Protein AF-A0A0A8E3I9-F1 (afdb_monomer)

Nearest PDB structures (foldseek):
  2rrn-assembly1_A  TM=3.412E-01  e=4.189E-01  Thermus thermophilus HB8
  6u9d-assembly2_T-2  TM=4.454E-01  e=1.281E+00  Saccharomyces cerevisiae
  6u9d-assembly1_C  TM=4.532E-01  e=1.643E+00  Saccharomyces cerevisiae
  6u9d-assembly1_P  TM=3.833E-01  e=1.979E+00  Saccharomyces cerevisiae

Radius of gyration: 26.11 Å; Cα contacts (8 Å, |Δi|>4): 162; chains: 1; bounding box: 49×70×71 Å

Secondary structure (DSSP, 8-state):
-------------------TTEEEEEEEE-TT--HHHHHHHHHS--TT-SEEEEEEEEEETTEEEEEEEE-TT------TT---HHHHHHHHHHHHHHHHHH-TTEEEEEETTPPPPP---SPPP-SGGG-TTTS--STTSS--HHHHHHHHTT----S------S--

pLDDT: mean 70.8, std 17.26, range [31.05, 93.06]

Organism: NCBI:txid594679

Foldseek 3Di:
DDDDDDDDPPPPPPPPPPDDFKFKKKWFFDPPAFLVNVVVLLVPDDPPDQWRKDFPADPDRGITIIITGGDPPDDPPPPPPDDDPVNVLVVNQVVQVSVCVSCVRIPGMHTPPDDDDDDDDDDDDDDPVVPQQPPPPDPDTHDNNVVVVVVCPPDDPPPDDDDDDDPD

Sequence (168 aa):
MKKVIFLTLSLIMFWFNAYANEYYLFVKYKDNVNNDTIKKNNLSLSSTGYYNYEIVKQLNKKTCIVKATNKPNYTESANDHNISQEEDLNRAYKVANNFMQQHPDVKYAIPHDSKLYIYDVGKNVHRWNEQWNMHSQGPDVGVHANEAWGFLDGKKLNETYVAVIDSG

Solvent-accessible surface area (backbone atoms only — not comparable to full-atom values): 10994 Å² total; per-residue (Å²): 139,84,87,82,82,83,81,80,79,78,79,81,74,82,76,77,79,77,56,90,63,65,41,51,27,39,34,32,45,36,90,90,59,52,64,69,54,58,57,48,65,48,68,56,75,61,94,83,60,71,51,46,57,42,80,79,41,82,77,53,90,52,31,32,34,33,39,35,32,59,36,97,89,55,78,73,81,85,73,84,82,75,73,52,75,65,58,52,51,53,49,35,47,51,53,22,50,52,49,42,72,76,33,81,61,45,68,48,47,40,38,57,83,65,79,86,78,86,87,83,85,79,79,91,69,92,49,80,90,66,42,60,60,41,34,60,80,55,103,86,34,47,69,38,42,66,64,51,50,62,69,48,59,98,55,88,80,84,82,80,86,84,88,82,94,72,100,122

Structure (mmCIF, N/CA/C/O backbone):
data_AF-A0A0A8E3I9-F1
#
_entry.id   AF-A0A0A8E3I9-F1
#
loop_
_atom_site.group_PDB
_atom_site.id
_atom_site.type_symbol
_atom_site.label_atom_id
_atom_site.label_alt_id
_atom_site.label_comp_id
_atom_site.label_asym_id
_atom_site.label_entity_id
_atom_site.label_seq_id
_atom_site.pdbx_PDB_ins_code
_atom_site.Cartn_x
_atom_site.Cartn_y
_atom_site.Cartn_z
_atom_site.occupancy
_atom_site.B_iso_or_equiv
_atom_site.auth_seq_id
_atom_site.auth_comp_id
_atom_site.auth_asym_id
_atom_site.auth_atom_id
_atom_site.pdbx_PDB_model_num
ATOM 1 N N . MET A 1 1 ? -17.901 59.089 -2.429 1.00 39.38 1 MET A N 1
ATOM 2 C CA . MET A 1 1 ? -17.774 58.225 -1.232 1.00 39.38 1 MET A CA 1
ATOM 3 C C . MET A 1 1 ? -17.692 56.772 -1.691 1.00 39.38 1 MET A C 1
ATOM 5 O O . MET A 1 1 ? -18.691 56.251 -2.166 1.00 39.38 1 MET A O 1
ATOM 9 N N . LYS A 1 2 ? -16.509 56.143 -1.654 1.00 35.59 2 LYS A N 1
ATOM 10 C CA . LYS A 1 2 ? -16.322 54.725 -2.018 1.00 35.59 2 LYS A CA 1
ATOM 11 C C . LYS A 1 2 ? -16.203 53.910 -0.728 1.00 35.59 2 LYS A C 1
ATOM 13 O O . LYS A 1 2 ? -15.304 54.169 0.064 1.00 35.59 2 LYS A O 1
ATOM 18 N N . LYS A 1 3 ? -17.131 52.976 -0.502 1.00 37.38 3 LYS A N 1
ATOM 19 C CA . LYS A 1 3 ? -17.067 52.014 0.606 1.00 37.38 3 LYS A CA 1
ATOM 20 C C . LYS A 1 3 ? -16.055 50.930 0.239 1.00 37.38 3 LYS A C 1
ATOM 22 O O . LYS A 1 3 ? -16.258 50.221 -0.740 1.00 37.38 3 LYS A O 1
ATOM 27 N N . VAL A 1 4 ? -14.980 50.821 1.013 1.00 39.88 4 VAL A N 1
ATOM 28 C CA . VAL A 1 4 ? -14.050 49.689 0.956 1.00 39.88 4 VAL A CA 1
ATOM 29 C C . VAL A 1 4 ? -14.513 48.692 2.010 1.00 39.88 4 VAL A C 1
ATOM 31 O O . VAL A 1 4 ? -14.528 49.005 3.197 1.00 39.88 4 VAL A O 1
ATOM 34 N N . ILE A 1 5 ? -14.960 47.522 1.564 1.00 45.28 5 ILE A N 1
ATOM 35 C CA . ILE A 1 5 ? -15.319 46.400 2.430 1.00 45.28 5 ILE A CA 1
ATOM 36 C C . ILE A 1 5 ? -14.042 45.585 2.624 1.00 45.28 5 ILE A C 1
ATOM 38 O O . ILE A 1 5 ? -13.537 44.993 1.674 1.00 45.28 5 ILE A O 1
ATOM 42 N N . PHE A 1 6 ? -13.503 45.582 3.842 1.00 37.62 6 PHE A N 1
ATOM 43 C CA . PHE A 1 6 ? -12.449 44.651 4.228 1.00 37.62 6 PHE A CA 1
ATOM 44 C C . PHE A 1 6 ? -13.092 43.297 4.538 1.00 37.62 6 PHE A C 1
ATOM 46 O O . PHE A 1 6 ? -13.809 43.155 5.527 1.00 37.62 6 PHE A O 1
ATOM 53 N N . LEU A 1 7 ? -12.856 42.311 3.672 1.00 33.97 7 LEU A N 1
ATOM 54 C CA . LEU A 1 7 ? -13.173 40.913 3.940 1.00 33.97 7 LEU A CA 1
ATOM 55 C C . LEU A 1 7 ? -12.011 40.329 4.754 1.00 33.97 7 LEU A C 1
ATOM 57 O O . LEU A 1 7 ? -10.918 40.127 4.225 1.00 33.97 7 LEU A O 1
ATOM 61 N N . THR A 1 8 ? -12.209 40.090 6.046 1.00 43.22 8 THR A N 1
ATOM 62 C CA . THR A 1 8 ? -11.224 39.367 6.856 1.00 43.22 8 THR A CA 1
ATOM 63 C C . THR A 1 8 ? -11.319 37.880 6.533 1.00 43.22 8 THR A C 1
ATOM 65 O O . THR A 1 8 ? -12.269 37.213 6.939 1.00 43.22 8 THR A O 1
ATOM 68 N N . LEU A 1 9 ? -10.336 37.365 5.791 1.00 34.25 9 LEU A N 1
ATOM 69 C CA . LEU A 1 9 ? -10.094 35.930 5.655 1.00 34.25 9 LEU A CA 1
ATOM 70 C C . LEU A 1 9 ? -9.696 35.394 7.037 1.00 34.25 9 LEU A C 1
ATOM 72 O O . LEU A 1 9 ? -8.557 35.557 7.473 1.00 34.25 9 LEU A O 1
ATOM 76 N N . SER A 1 10 ? -10.630 34.766 7.749 1.00 38.31 10 SER A N 1
ATOM 77 C CA . SER A 1 10 ? -10.275 33.934 8.893 1.00 38.31 10 SER A CA 1
ATOM 78 C C . SER A 1 10 ? -9.616 32.667 8.352 1.00 38.31 10 SER A C 1
ATOM 80 O O . SER A 1 10 ? -10.289 31.739 7.899 1.00 38.31 10 SER A O 1
ATOM 82 N N . LEU A 1 11 ? -8.288 32.649 8.357 1.00 31.86 11 LEU A N 1
ATOM 83 C CA . LEU A 1 11 ? -7.505 31.441 8.167 1.00 31.86 11 LEU A CA 1
ATOM 84 C C . LEU A 1 11 ? -7.773 30.531 9.377 1.00 31.86 11 LEU A C 1
ATOM 86 O O . LEU A 1 11 ? -7.181 30.706 10.440 1.00 31.86 11 LEU A O 1
ATOM 90 N N . ILE A 1 12 ? -8.712 29.592 9.243 1.00 41.31 12 ILE A N 1
ATOM 91 C CA . ILE A 1 12 ? -8.908 28.524 10.226 1.00 41.31 12 ILE A CA 1
ATOM 92 C C . ILE A 1 12 ? -7.714 27.581 10.064 1.00 41.31 12 ILE A C 1
ATOM 94 O O . ILE A 1 12 ? -7.741 26.641 9.272 1.00 41.31 12 ILE A O 1
ATOM 98 N N . MET A 1 13 ? -6.627 27.877 10.775 1.00 31.27 13 MET A N 1
ATOM 99 C CA . MET A 1 13 ? -5.575 26.900 11.009 1.00 31.27 13 MET A CA 1
ATOM 100 C C . MET A 1 13 ? -6.158 25.811 11.909 1.00 31.27 13 MET A C 1
ATOM 102 O O . MET A 1 13 ? -6.337 26.019 13.108 1.00 31.27 13 MET A O 1
ATOM 106 N N . PHE A 1 14 ? -6.454 24.647 11.335 1.00 31.89 14 PHE A N 1
ATOM 107 C CA . PHE A 1 14 ? -6.595 23.425 12.116 1.00 31.89 14 PHE A CA 1
ATOM 108 C C . PHE A 1 14 ? -5.217 23.083 12.682 1.00 31.89 14 PHE A C 1
ATOM 110 O O . PHE A 1 14 ? -4.382 22.478 12.014 1.00 31.89 14 PHE A O 1
ATOM 117 N N . TRP A 1 15 ? -4.969 23.524 13.912 1.00 31.05 15 TRP A N 1
ATOM 118 C CA . TRP A 1 15 ? -3.875 23.023 14.727 1.00 31.05 15 TRP A CA 1
ATOM 119 C C . TRP A 1 15 ? -4.187 21.564 15.059 1.00 31.05 15 TRP A C 1
ATOM 121 O O . TRP A 1 15 ? -4.922 21.269 16.000 1.00 31.05 15 TRP A O 1
ATOM 131 N N . PHE A 1 16 ? -3.650 20.640 14.266 1.00 33.25 16 PHE A N 1
A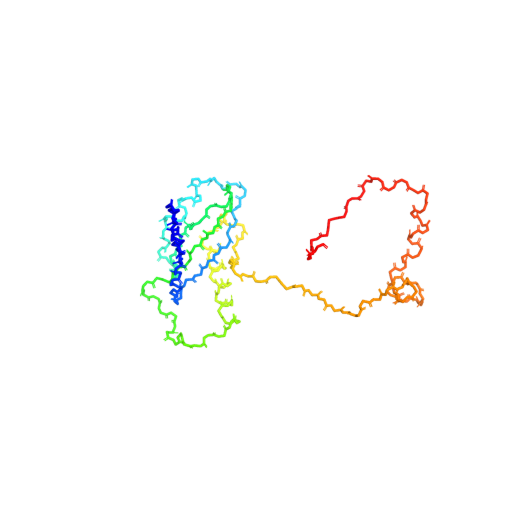TOM 132 C CA . PHE A 1 16 ? -3.473 19.272 14.724 1.00 33.25 16 PHE A CA 1
ATOM 133 C C . PHE A 1 16 ? -2.393 19.317 15.804 1.00 33.25 16 PHE A C 1
ATOM 135 O O . PHE A 1 16 ? -1.202 19.352 15.507 1.00 33.25 16 PHE A O 1
ATOM 142 N N . ASN A 1 17 ? -2.813 19.369 17.068 1.00 33.56 17 ASN A N 1
ATOM 143 C CA . ASN A 1 17 ? -1.948 18.957 18.163 1.00 33.56 17 ASN A CA 1
ATOM 144 C C . ASN A 1 17 ? -1.726 17.455 17.971 1.00 33.56 17 ASN A C 1
ATOM 146 O O . ASN A 1 17 ? -2.551 16.646 18.390 1.00 33.56 17 ASN A O 1
ATOM 150 N N . ALA A 1 18 ? -0.666 17.096 17.249 1.00 36.44 18 ALA A N 1
ATOM 151 C CA . ALA A 1 18 ? -0.159 15.738 17.221 1.00 36.44 18 ALA A CA 1
ATOM 152 C C . ALA A 1 18 ? 0.320 15.433 18.641 1.00 36.44 18 ALA A C 1
ATOM 154 O O . ALA A 1 18 ? 1.400 15.854 19.057 1.00 36.44 18 ALA A O 1
ATOM 155 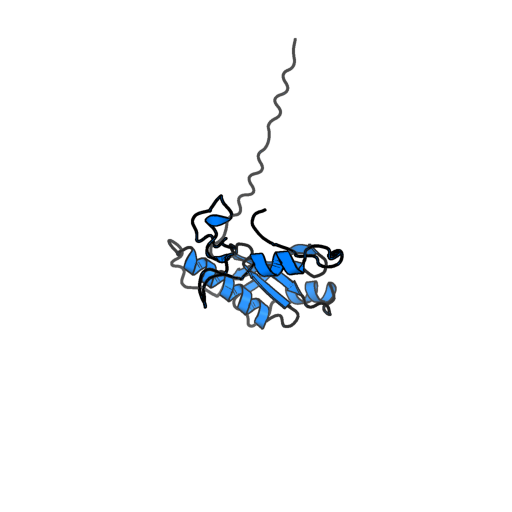N N . TYR A 1 19 ? -0.531 14.778 19.425 1.00 42.19 19 TYR A N 1
ATOM 156 C CA . TYR A 1 19 ? -0.076 14.158 20.653 1.00 42.19 19 TYR A CA 1
ATOM 157 C C . TYR A 1 19 ? 0.950 13.098 20.259 1.00 42.19 19 TYR A C 1
ATOM 159 O O . TYR A 1 19 ? 0.698 12.287 19.364 1.00 42.19 19 TYR A O 1
ATOM 167 N N . ALA A 1 20 ? 2.107 13.114 20.920 1.00 52.47 20 ALA A N 1
ATOM 168 C CA . ALA A 1 20 ? 3.008 11.975 20.906 1.00 52.47 20 ALA A CA 1
ATOM 169 C C . ALA A 1 20 ? 2.157 10.734 21.221 1.00 52.47 20 ALA A C 1
ATOM 171 O O . ALA A 1 20 ? 1.443 10.747 22.228 1.00 52.47 20 ALA A O 1
ATOM 172 N N . ASN A 1 21 ? 2.185 9.717 20.350 1.00 67.62 21 ASN A N 1
ATOM 173 C CA . ASN A 1 21 ? 1.392 8.473 20.408 1.00 67.62 21 ASN A CA 1
ATOM 174 C C . ASN A 1 21 ? 0.060 8.406 19.631 1.00 67.62 21 ASN A C 1
ATOM 176 O O . ASN A 1 21 ? -0.808 7.593 19.974 1.00 67.62 21 ASN A O 1
ATOM 180 N N . GLU A 1 22 ? -0.113 9.198 18.573 1.00 82.69 22 GLU A N 1
ATOM 181 C CA . GLU A 1 22 ? -1.202 9.003 17.607 1.00 82.69 22 GLU A CA 1
ATOM 182 C C . GLU A 1 22 ? -0.670 8.532 16.251 1.00 82.69 22 GLU A C 1
ATOM 184 O O . GLU A 1 22 ? 0.159 9.198 15.639 1.00 82.69 22 GLU A O 1
ATOM 189 N N . TYR A 1 23 ? -1.199 7.415 15.750 1.00 86.50 23 TYR A N 1
ATOM 190 C CA . TYR A 1 23 ? -0.862 6.883 14.431 1.00 86.50 23 TYR A CA 1
ATOM 191 C C . TYR A 1 23 ? -2.104 6.806 13.553 1.00 86.50 23 TYR A C 1
ATOM 193 O O . TYR A 1 23 ? -3.134 6.271 13.962 1.00 86.50 23 TYR A O 1
ATOM 201 N N . TYR A 1 24 ? -2.007 7.300 12.323 1.00 90.19 24 TYR A N 1
ATOM 202 C CA . TYR A 1 24 ? -3.078 7.201 11.338 1.00 90.19 24 TYR A CA 1
ATOM 203 C C . TYR A 1 24 ? -2.773 6.060 10.376 1.00 90.19 24 TYR A C 1
ATOM 205 O O . TYR A 1 24 ? -1.664 5.947 9.858 1.00 90.19 24 TYR A O 1
ATOM 213 N N . LEU A 1 25 ? -3.762 5.208 10.135 1.00 91.31 25 LEU A N 1
ATOM 214 C CA . LEU A 1 25 ? -3.657 4.020 9.303 1.00 91.31 25 LEU A CA 1
ATOM 215 C C . LEU A 1 25 ? -4.636 4.109 8.138 1.00 91.31 25 LEU A C 1
ATOM 217 O O . LEU A 1 25 ? -5.823 4.368 8.335 1.00 91.31 25 LEU A O 1
ATOM 221 N N . PHE A 1 26 ? -4.167 3.815 6.932 1.00 93.06 26 PHE A N 1
ATOM 222 C CA . PHE A 1 26 ? -5.032 3.488 5.809 1.00 93.06 26 PHE A CA 1
ATOM 223 C C . PHE A 1 26 ? -5.413 2.009 5.890 1.00 93.06 26 PHE A C 1
ATOM 225 O O . PHE A 1 26 ? -4.551 1.131 5.811 1.00 93.06 26 PHE A O 1
ATOM 232 N N . VAL A 1 27 ? -6.707 1.725 6.029 1.00 91.94 27 VAL A N 1
ATOM 233 C CA . VAL A 1 27 ? -7.227 0.372 6.252 1.00 91.94 27 VAL A CA 1
ATOM 234 C C . VAL A 1 27 ? -8.155 -0.025 5.115 1.00 91.94 27 VAL A C 1
ATOM 236 O O . VAL A 1 27 ? -9.081 0.712 4.768 1.00 91.94 27 VAL A O 1
ATOM 239 N N . LYS A 1 28 ? -7.949 -1.227 4.565 1.00 91.94 28 LYS A N 1
ATOM 240 C CA . LYS A 1 28 ? -8.880 -1.863 3.627 1.00 91.94 28 LYS A CA 1
ATOM 241 C C . LYS A 1 28 ? -9.385 -3.190 4.176 1.00 91.94 28 LYS A C 1
ATOM 243 O O . LYS A 1 28 ? -8.598 -4.071 4.511 1.00 91.94 28 LYS A O 1
ATOM 248 N N . TYR A 1 29 ? -10.701 -3.354 4.194 1.00 90.12 29 TYR A N 1
ATOM 249 C CA . TYR A 1 29 ? -11.379 -4.579 4.618 1.00 90.12 29 TYR A CA 1
ATOM 250 C C . TYR A 1 29 ? -11.509 -5.592 3.477 1.00 90.12 29 TYR A C 1
ATOM 252 O O . TYR A 1 29 ? -11.480 -5.229 2.296 1.00 90.12 29 TYR A O 1
ATOM 260 N N . LYS A 1 30 ? -11.651 -6.873 3.832 1.00 89.56 30 LYS A N 1
ATOM 261 C CA . LYS A 1 30 ? -11.924 -7.962 2.885 1.00 89.56 30 LYS A CA 1
ATOM 262 C C . LYS A 1 30 ? -13.298 -7.780 2.230 1.00 89.56 30 LYS A C 1
ATOM 264 O O . LYS A 1 30 ? -14.221 -7.194 2.801 1.00 89.56 30 LYS A O 1
ATOM 269 N N . ASP A 1 31 ? -13.448 -8.297 1.014 1.00 83.88 31 ASP A N 1
ATOM 270 C CA . ASP A 1 31 ? -14.627 -8.025 0.183 1.00 83.88 31 ASP A CA 1
ATOM 271 C C . ASP A 1 31 ? -15.927 -8.567 0.801 1.00 83.88 31 ASP A C 1
ATOM 273 O O . ASP A 1 31 ? -16.980 -7.937 0.681 1.00 83.88 31 ASP A O 1
ATOM 277 N N . ASN A 1 32 ? -15.838 -9.659 1.562 1.00 79.38 32 ASN A N 1
ATOM 278 C CA . ASN A 1 32 ? -16.950 -10.317 2.252 1.00 79.38 32 ASN A CA 1
ATOM 279 C C . ASN A 1 32 ? -17.435 -9.610 3.538 1.00 79.38 32 ASN A C 1
ATOM 281 O O . ASN A 1 32 ? -18.383 -10.078 4.162 1.00 79.38 32 ASN A O 1
ATOM 285 N N . VAL A 1 33 ? -16.814 -8.500 3.952 1.00 79.12 33 VAL A N 1
ATOM 286 C CA . VAL A 1 33 ? -17.128 -7.813 5.219 1.00 79.12 33 VAL A CA 1
ATOM 287 C C . VAL A 1 33 ? -18.153 -6.703 4.996 1.00 79.12 33 VAL A C 1
ATOM 289 O O . VAL A 1 33 ? -17.881 -5.749 4.270 1.00 79.12 33 VAL A O 1
ATOM 292 N N . ASN A 1 34 ? -19.331 -6.774 5.612 1.00 76.12 34 ASN A N 1
ATOM 293 C CA . ASN A 1 34 ? -20.359 -5.739 5.445 1.00 76.12 34 ASN A CA 1
ATOM 294 C C . ASN A 1 34 ? -20.021 -4.448 6.214 1.00 76.12 34 ASN A C 1
ATOM 296 O O . ASN A 1 34 ? -19.350 -4.482 7.244 1.00 76.12 34 ASN A O 1
ATOM 300 N N . ASN A 1 35 ? -20.526 -3.299 5.744 1.00 67.00 35 ASN A N 1
ATOM 301 C CA . ASN A 1 35 ? -20.252 -1.985 6.353 1.00 67.00 35 ASN A CA 1
ATOM 302 C C . ASN A 1 35 ? -20.647 -1.907 7.837 1.00 67.00 35 ASN A C 1
ATOM 304 O O . ASN A 1 35 ? -19.999 -1.206 8.611 1.00 67.00 35 ASN A O 1
ATOM 308 N N . ASP A 1 36 ? -21.687 -2.632 8.247 1.00 64.25 36 ASP A N 1
ATOM 309 C CA . ASP A 1 36 ? -22.126 -2.662 9.645 1.00 64.25 36 ASP A CA 1
ATOM 310 C C . ASP A 1 36 ? -21.159 -3.448 10.539 1.00 64.25 36 ASP A C 1
ATOM 312 O O . ASP A 1 36 ? -20.956 -3.092 11.699 1.00 64.25 36 ASP A O 1
ATOM 316 N N . THR A 1 37 ? -20.499 -4.470 9.986 1.00 63.12 37 THR A N 1
ATOM 317 C CA . THR A 1 37 ? -19.412 -5.206 10.646 1.00 63.12 37 THR A CA 1
ATOM 318 C C . THR A 1 37 ? -18.185 -4.313 10.820 1.00 63.12 37 THR A C 1
ATOM 320 O O . THR A 1 37 ? -17.609 -4.291 11.902 1.00 63.12 37 THR A O 1
ATOM 323 N N . ILE A 1 38 ? -17.854 -3.492 9.814 1.00 66.62 38 ILE A N 1
ATOM 324 C CA . ILE A 1 38 ? -16.764 -2.502 9.894 1.00 66.62 38 ILE A CA 1
ATOM 325 C C . ILE A 1 38 ? -17.021 -1.506 11.033 1.00 66.62 38 ILE A C 1
ATOM 327 O O . ILE A 1 38 ? -16.132 -1.236 11.836 1.00 66.62 38 ILE A O 1
ATOM 331 N N . LYS A 1 39 ? -18.246 -0.984 11.158 1.00 62.81 39 LYS A N 1
ATOM 332 C CA . LYS A 1 39 ? -18.599 -0.063 12.251 1.00 62.81 39 LYS A CA 1
ATOM 333 C C . LYS A 1 39 ? -18.542 -0.739 13.627 1.00 62.81 39 LYS A C 1
ATOM 335 O O . LYS A 1 39 ? -18.036 -0.138 14.568 1.00 62.81 39 LYS A O 1
ATOM 340 N N . LYS A 1 40 ? -19.018 -1.985 13.748 1.00 59.44 40 LYS A N 1
ATOM 341 C CA . LYS A 1 40 ? -19.012 -2.741 15.017 1.00 59.44 40 LYS A CA 1
ATOM 342 C C . LYS A 1 40 ? -17.611 -3.154 15.474 1.00 59.44 40 LYS A C 1
ATOM 344 O O . LYS A 1 40 ? -17.299 -2.976 16.647 1.00 59.44 40 LYS A O 1
ATOM 349 N N . ASN A 1 41 ? -16.757 -3.625 14.565 1.00 56.44 41 ASN A N 1
ATOM 350 C CA . ASN A 1 41 ? -15.390 -4.048 14.891 1.00 56.44 41 ASN A CA 1
ATOM 351 C C . ASN A 1 41 ? -14.508 -2.893 15.392 1.00 56.44 41 ASN A C 1
ATOM 353 O O . ASN A 1 41 ? -13.542 -3.143 16.099 1.00 56.44 41 ASN A O 1
ATOM 357 N N . ASN A 1 42 ? -14.864 -1.642 15.083 1.00 54.38 42 ASN A N 1
ATOM 358 C CA . ASN A 1 42 ? -14.163 -0.451 15.573 1.00 54.38 42 ASN A CA 1
ATOM 359 C C . ASN A 1 42 ? -14.767 0.151 16.861 1.00 54.38 42 ASN A C 1
ATOM 361 O O . ASN A 1 42 ? -14.112 0.951 17.514 1.00 54.38 42 ASN A O 1
ATOM 365 N N . LEU A 1 43 ? -15.996 -0.220 17.246 1.00 51.53 43 LEU A N 1
ATOM 366 C CA . LEU A 1 43 ? -16.635 0.202 18.508 1.00 51.53 43 LEU A CA 1
ATOM 367 C C . LEU A 1 43 ? -16.326 -0.757 19.670 1.00 51.53 43 LEU A C 1
ATOM 369 O O . LEU A 1 43 ? -16.305 -0.347 20.831 1.00 51.53 43 LEU A O 1
ATOM 373 N N . SER A 1 44 ? -16.073 -2.034 19.376 1.00 48.12 44 SER A N 1
ATOM 374 C CA . SER A 1 44 ? -15.663 -3.024 20.374 1.00 48.12 44 SER A CA 1
ATOM 375 C C . SER A 1 44 ? -14.153 -2.969 20.593 1.00 48.12 44 SER A C 1
ATOM 377 O O . SER A 1 44 ? -13.390 -3.751 20.032 1.00 48.12 44 SER A O 1
ATOM 379 N N . LEU A 1 45 ? -13.748 -2.022 21.442 1.00 48.53 45 LEU A N 1
ATOM 380 C CA . LEU A 1 45 ? -12.445 -1.958 22.104 1.00 48.53 45 LEU A CA 1
ATOM 381 C C 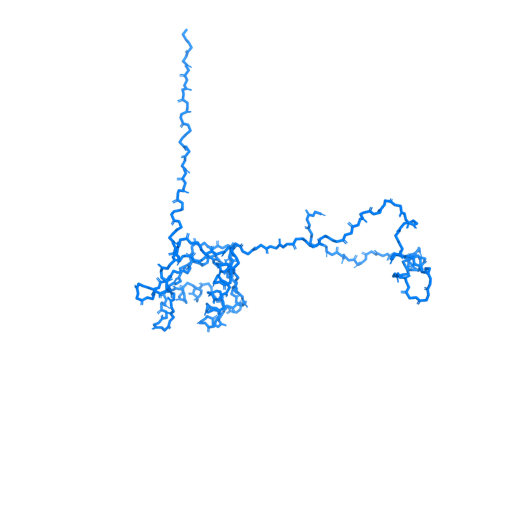. LEU A 1 45 ? -11.999 -3.356 22.556 1.00 48.53 45 LEU A C 1
ATOM 383 O O . LEU A 1 45 ? -12.549 -3.909 23.511 1.00 48.53 45 LEU A O 1
ATOM 387 N N . SER A 1 46 ? -11.000 -3.933 21.882 1.00 46.53 46 SER A N 1
ATOM 388 C CA . SER A 1 46 ? -10.422 -5.198 22.327 1.00 46.53 46 SER A CA 1
ATOM 389 C C . SER A 1 46 ? -9.734 -4.967 23.677 1.00 46.53 46 SER A C 1
ATOM 391 O O . SER A 1 46 ? -8.904 -4.067 23.862 1.00 46.53 46 SER A O 1
ATOM 393 N N . SER A 1 47 ? -10.121 -5.771 24.658 1.00 47.81 47 SER A N 1
ATOM 394 C CA . SER A 1 47 ? -9.625 -5.767 26.035 1.00 47.81 47 SER A CA 1
ATOM 395 C C . SER A 1 47 ? -8.165 -6.228 26.163 1.00 47.81 47 SER A C 1
ATOM 397 O O . SER A 1 47 ? -7.633 -6.24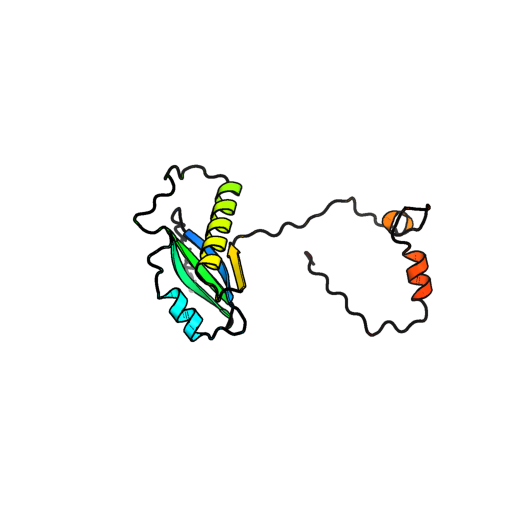8 27.269 1.00 47.81 47 SER A O 1
ATOM 399 N N . THR A 1 48 ? -7.497 -6.551 25.050 1.00 52.38 48 THR A N 1
ATOM 400 C CA . THR A 1 48 ? -6.150 -7.145 25.010 1.00 52.38 48 THR A CA 1
ATOM 401 C C . THR A 1 48 ? -5.121 -6.333 24.215 1.00 52.38 48 THR A C 1
ATOM 403 O O . THR A 1 48 ? -3.931 -6.616 24.315 1.00 52.38 48 THR A O 1
ATOM 406 N N . GLY A 1 49 ? -5.533 -5.318 23.444 1.00 60.16 49 GLY A N 1
ATOM 407 C CA . GLY A 1 49 ? -4.617 -4.503 22.633 1.00 60.16 49 GLY A CA 1
ATOM 408 C C . GLY A 1 49 ? -3.981 -3.320 23.377 1.00 60.16 49 GLY A C 1
ATOM 409 O O . GLY A 1 49 ? -4.578 -2.781 24.307 1.00 60.16 49 GLY A O 1
ATOM 410 N N . TYR A 1 50 ? -2.802 -2.876 22.929 1.00 72.19 50 TYR A N 1
ATOM 411 C CA . TYR A 1 50 ? -2.084 -1.692 23.439 1.00 72.19 50 TYR A CA 1
ATOM 412 C C . TYR A 1 50 ? -2.693 -0.345 22.999 1.00 72.19 50 TYR A C 1
ATOM 414 O O . TYR A 1 50 ? -2.431 0.687 23.617 1.00 72.19 50 TYR A O 1
ATOM 422 N N . TYR A 1 51 ? -3.543 -0.362 21.967 1.00 77.69 51 TYR A N 1
ATOM 423 C CA . TYR A 1 51 ? -4.102 0.829 21.329 1.00 77.69 51 TYR A CA 1
ATOM 424 C C . TYR A 1 51 ? -5.630 0.838 21.384 1.00 77.69 51 TYR A C 1
ATOM 426 O O . TYR A 1 51 ? -6.280 -0.211 21.407 1.00 77.69 51 TYR A O 1
ATOM 434 N N . ASN A 1 52 ? -6.191 2.041 21.384 1.00 80.56 52 ASN A N 1
ATOM 435 C CA . ASN A 1 52 ? -7.576 2.313 21.032 1.00 80.56 52 ASN A CA 1
ATOM 436 C C . ASN A 1 52 ? -7.627 2.691 19.550 1.00 80.56 52 ASN A C 1
ATOM 438 O O . ASN A 1 52 ? -6.778 3.456 19.094 1.00 80.56 52 ASN A O 1
ATOM 442 N N . TYR A 1 53 ? -8.616 2.176 18.821 1.00 83.00 53 TYR A N 1
ATOM 443 C CA . TYR A 1 53 ? -8.783 2.429 17.391 1.00 83.00 53 TYR A CA 1
ATOM 444 C C . TYR A 1 53 ? -10.093 3.168 17.119 1.00 83.00 53 TYR A C 1
ATOM 446 O O . TYR A 1 53 ? -11.135 2.810 17.661 1.00 83.00 53 TYR A O 1
ATOM 454 N N . GLU A 1 54 ? -10.040 4.182 16.262 1.00 85.12 54 GLU A N 1
ATOM 455 C CA . GLU A 1 54 ? -11.187 5.004 15.876 1.00 85.12 54 GLU A CA 1
ATOM 456 C C . GLU A 1 54 ? -11.189 5.229 14.361 1.00 85.12 54 GLU A C 1
ATOM 458 O O . GLU A 1 54 ? -10.170 5.604 13.787 1.00 85.12 54 GLU A O 1
ATOM 463 N N . ILE A 1 55 ? -12.329 5.060 13.685 1.00 86.12 55 ILE A N 1
ATOM 464 C CA . ILE A 1 55 ? -12.445 5.496 12.285 1.00 86.12 55 ILE A CA 1
ATOM 465 C C . ILE A 1 55 ? -12.597 7.016 12.254 1.00 86.12 55 ILE A C 1
ATOM 467 O O . ILE A 1 55 ? -13.647 7.539 12.619 1.00 86.12 55 ILE A O 1
ATOM 471 N N . VAL A 1 56 ? -11.600 7.711 11.713 1.00 88.50 56 VAL A N 1
ATOM 472 C CA . VAL A 1 56 ? -11.645 9.174 11.550 1.00 88.50 56 VAL A CA 1
ATOM 473 C C . VAL A 1 56 ? -12.194 9.600 10.190 1.00 88.50 56 VAL A C 1
ATOM 475 O O . VAL A 1 56 ? -12.724 10.701 10.049 1.00 88.50 56 VAL A O 1
ATOM 478 N N . LYS A 1 57 ? -12.092 8.744 9.163 1.00 87.94 57 LYS A N 1
ATOM 479 C CA . LYS A 1 57 ? -12.613 9.053 7.822 1.00 87.94 57 LYS A CA 1
ATOM 480 C C . LYS A 1 57 ? -12.978 7.801 7.037 1.00 87.94 57 LYS A C 1
ATOM 482 O O . LYS A 1 57 ? -12.140 6.930 6.840 1.00 87.94 57 LYS A O 1
ATOM 487 N N . GLN A 1 58 ? -14.187 7.746 6.483 1.00 87.44 58 GLN A N 1
ATOM 488 C CA . GLN A 1 58 ? -14.545 6.734 5.485 1.00 87.44 58 GLN A CA 1
ATOM 489 C C . GLN A 1 58 ? -14.174 7.240 4.083 1.00 87.44 58 GLN A C 1
ATOM 491 O O . GLN A 1 58 ? -14.630 8.307 3.677 1.00 87.44 58 GLN A O 1
ATOM 496 N N . LEU A 1 59 ? -13.363 6.487 3.337 1.00 85.06 59 LEU A N 1
ATOM 497 C CA . LEU A 1 59 ? -12.972 6.842 1.964 1.00 85.06 59 LEU A CA 1
ATOM 498 C C . LEU A 1 59 ? -13.906 6.209 0.928 1.00 85.06 59 LEU A C 1
ATOM 500 O O . LEU A 1 59 ? -14.291 6.845 -0.047 1.00 85.06 59 LEU A O 1
ATOM 504 N N . ASN A 1 60 ? -14.286 4.951 1.142 1.00 86.75 60 ASN A N 1
ATOM 505 C CA . ASN A 1 60 ? -15.285 4.239 0.343 1.00 86.75 60 ASN A CA 1
ATOM 506 C C . ASN A 1 60 ? -15.901 3.107 1.182 1.00 86.75 60 ASN A C 1
ATOM 508 O O . ASN A 1 60 ? -15.580 2.977 2.355 1.00 86.75 60 ASN A O 1
ATOM 512 N N . LYS A 1 61 ? -16.751 2.246 0.611 1.00 84.38 61 LYS A N 1
ATOM 513 C CA . LYS A 1 61 ? -17.415 1.155 1.360 1.00 84.38 61 LYS A CA 1
ATOM 514 C C . LYS A 1 61 ? -16.452 0.217 2.114 1.00 84.38 61 LYS A C 1
ATOM 516 O O . LYS A 1 61 ? -16.829 -0.328 3.136 1.00 84.38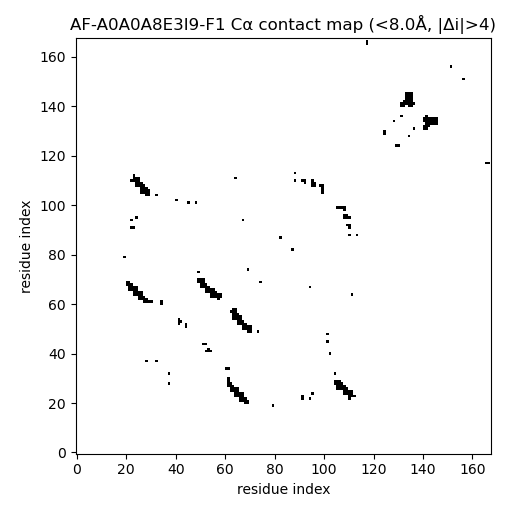 61 LYS A O 1
ATOM 521 N N . LYS A 1 62 ? -15.227 0.014 1.631 1.00 86.94 62 LYS A N 1
ATOM 522 C CA . LYS A 1 62 ? -14.272 -0.971 2.172 1.00 86.94 62 LYS A CA 1
ATOM 523 C C . LYS A 1 62 ? -12.976 -0.347 2.673 1.00 86.94 62 LYS A C 1
ATOM 525 O O . LYS A 1 62 ? -12.075 -1.077 3.070 1.00 86.94 62 LYS A O 1
ATOM 530 N N . THR A 1 63 ? -12.863 0.975 2.630 1.00 89.25 63 THR A N 1
ATOM 531 C CA . THR A 1 63 ? -11.626 1.684 2.948 1.00 89.25 63 THR A CA 1
ATOM 532 C C . THR A 1 63 ? -11.901 2.868 3.856 1.00 89.25 63 THR A C 1
ATOM 534 O O . THR A 1 63 ? -12.783 3.684 3.569 1.00 89.25 63 THR A O 1
ATOM 537 N N . CYS A 1 64 ? -11.109 2.985 4.914 1.00 90.12 64 CYS A N 1
ATOM 538 C CA . CYS A 1 64 ? -11.162 4.083 5.865 1.00 90.12 64 CYS A CA 1
ATOM 539 C C . CYS A 1 64 ? -9.762 4.483 6.344 1.00 90.12 64 CYS A C 1
ATOM 541 O O . CYS A 1 64 ? -8.776 3.782 6.115 1.00 90.12 64 CYS A O 1
ATOM 543 N N . ILE A 1 65 ? -9.706 5.635 7.003 1.00 91.50 65 ILE A N 1
ATOM 544 C CA . ILE A 1 65 ? -8.586 6.060 7.828 1.00 91.50 65 ILE A CA 1
ATOM 545 C C . ILE A 1 65 ? -8.960 5.750 9.276 1.00 91.50 65 ILE A C 1
ATOM 547 O O . ILE A 1 65 ? -10.010 6.199 9.751 1.00 91.50 65 ILE A O 1
ATOM 551 N N . VAL A 1 66 ? -8.106 4.986 9.950 1.00 90.06 66 VAL A N 1
ATOM 552 C CA . VAL A 1 66 ? -8.233 4.622 11.363 1.00 90.06 66 VAL A CA 1
ATOM 553 C C . VAL A 1 66 ? -7.146 5.341 12.149 1.00 90.06 66 VAL A C 1
ATOM 555 O O . VAL A 1 66 ? -5.977 5.274 11.787 1.00 90.06 66 VAL A O 1
ATOM 558 N N . LYS A 1 67 ? -7.524 6.023 13.221 1.00 89.75 67 LYS A N 1
ATOM 559 C CA . LYS A 1 67 ? -6.614 6.577 14.216 1.00 89.75 67 LYS A CA 1
ATOM 560 C C . LYS A 1 67 ? -6.371 5.531 15.297 1.00 89.75 67 LYS A C 1
ATOM 562 O O . LYS A 1 67 ? -7.318 4.940 15.807 1.00 89.75 67 LYS A O 1
ATOM 567 N N . ALA A 1 68 ? -5.111 5.312 15.632 1.00 87.44 68 ALA A N 1
ATOM 568 C CA . ALA A 1 68 ? -4.663 4.481 16.732 1.00 87.44 68 ALA A CA 1
ATOM 569 C C . ALA A 1 68 ? -4.038 5.372 17.808 1.00 87.44 68 ALA A C 1
ATOM 571 O O . ALA A 1 68 ? -3.155 6.175 17.509 1.00 87.44 68 ALA A O 1
ATOM 572 N N . THR A 1 69 ? -4.478 5.221 19.053 1.00 84.75 69 THR A N 1
ATOM 573 C CA . THR A 1 69 ? -3.973 5.995 20.196 1.00 84.75 69 THR A CA 1
ATOM 574 C C . THR A 1 69 ? -3.585 5.053 21.325 1.00 84.75 69 THR A C 1
ATOM 576 O O . THR A 1 69 ? -4.328 4.111 21.612 1.00 84.75 69 THR A O 1
ATOM 579 N N . ASN A 1 70 ? -2.444 5.290 21.977 1.00 75.62 70 ASN A N 1
ATOM 580 C CA . ASN A 1 70 ? -2.030 4.493 23.137 1.00 75.62 70 ASN A CA 1
ATOM 581 C C . ASN A 1 70 ? -3.117 4.469 24.217 1.00 75.62 70 ASN A C 1
ATOM 583 O O . ASN A 1 70 ? -3.762 5.481 24.509 1.00 75.62 70 ASN A O 1
ATOM 587 N N . LYS A 1 71 ? -3.307 3.308 24.849 1.00 71.12 71 LYS A N 1
ATOM 588 C CA . LYS A 1 71 ? -4.153 3.231 26.042 1.00 71.12 71 LYS A CA 1
ATOM 589 C C . LYS A 1 71 ? -3.499 3.988 27.211 1.00 71.12 71 LYS A C 1
ATOM 591 O O . LYS A 1 71 ? -2.280 3.937 27.344 1.00 71.12 71 LYS A O 1
ATOM 596 N N . PRO A 1 72 ? -4.286 4.602 28.119 1.00 56.38 72 PRO A N 1
ATOM 597 C CA . PRO A 1 72 ? -3.776 5.456 29.205 1.00 56.38 72 PRO A CA 1
ATOM 598 C C . PRO A 1 72 ? -2.742 4.804 30.139 1.00 56.38 72 PRO A C 1
ATOM 600 O O . PRO A 1 72 ? -1.966 5.505 30.773 1.00 56.38 72 PRO A O 1
ATOM 603 N N . ASN A 1 73 ? -2.731 3.469 30.225 1.00 55.81 73 ASN A N 1
ATOM 604 C CA . ASN A 1 73 ? -1.836 2.700 31.097 1.00 55.81 73 ASN A CA 1
ATOM 605 C C . ASN A 1 73 ? -0.644 2.080 30.348 1.00 55.81 73 ASN A C 1
ATOM 607 O O . ASN A 1 73 ? 0.091 1.285 30.931 1.00 55.81 73 ASN A O 1
ATOM 611 N N . TYR A 1 74 ? -0.473 2.391 29.061 1.00 53.53 74 TYR A N 1
ATOM 612 C CA . TYR A 1 74 ? 0.649 1.924 28.256 1.00 53.53 74 TYR A CA 1
ATOM 613 C C . TYR A 1 74 ? 1.578 3.094 27.943 1.00 53.53 74 TYR A C 1
ATOM 615 O O . TYR A 1 74 ? 1.337 3.885 27.033 1.00 53.53 74 TYR A O 1
ATOM 623 N N . THR A 1 75 ? 2.646 3.204 28.724 1.00 52.12 75 THR A N 1
ATOM 624 C CA . THR A 1 75 ? 3.786 4.064 28.426 1.00 52.12 75 THR A CA 1
ATOM 625 C C . THR A 1 75 ? 4.793 3.265 27.605 1.00 52.12 75 THR A C 1
ATOM 627 O O . THR A 1 75 ? 5.605 2.517 28.149 1.00 52.12 75 THR A O 1
ATOM 630 N N . GLU A 1 76 ? 4.788 3.436 26.280 1.00 53.41 76 GLU A N 1
ATOM 631 C CA . GLU A 1 76 ? 6.057 3.306 25.558 1.00 53.41 76 GLU A CA 1
ATOM 632 C C . GLU A 1 76 ? 6.975 4.388 26.127 1.00 53.41 76 GLU A C 1
ATOM 634 O O . GLU A 1 76 ? 6.561 5.538 26.242 1.00 53.41 76 GLU A O 1
ATOM 639 N N . SER A 1 77 ? 8.157 3.990 26.604 1.00 46.03 77 SER A N 1
ATOM 640 C CA . SER A 1 77 ? 9.091 4.827 27.364 1.00 46.03 77 SER A CA 1
ATOM 641 C C . SER A 1 77 ? 9.108 6.280 26.869 1.00 46.03 77 SER A C 1
ATOM 643 O O . SER A 1 77 ? 9.612 6.559 25.784 1.00 46.03 77 SER A O 1
ATOM 645 N N . ALA A 1 78 ? 8.555 7.185 27.683 1.00 45.88 78 ALA A N 1
ATOM 646 C CA . ALA A 1 78 ? 8.299 8.592 27.380 1.00 45.88 78 ALA A CA 1
ATOM 647 C C . ALA A 1 78 ? 9.578 9.453 27.374 1.00 45.88 78 ALA A C 1
ATOM 649 O O . ALA A 1 78 ? 9.679 10.445 28.091 1.00 45.88 78 ALA A O 1
ATOM 650 N N . ASN A 1 79 ? 10.556 9.081 26.550 1.00 45.16 79 ASN A N 1
ATOM 651 C CA . ASN A 1 79 ? 11.689 9.937 26.194 1.00 45.16 79 ASN A CA 1
ATOM 652 C C . ASN A 1 79 ? 11.449 10.528 24.787 1.00 45.16 79 ASN A C 1
ATOM 654 O O . ASN A 1 79 ? 12.265 10.385 23.882 1.00 45.16 79 ASN A O 1
ATOM 658 N N . ASP A 1 80 ? 10.295 11.177 24.604 1.00 51.38 80 ASP A N 1
ATOM 659 C CA . ASP A 1 80 ? 9.733 11.647 23.321 1.00 51.38 80 ASP A CA 1
ATOM 660 C C . ASP A 1 80 ? 10.225 13.042 22.895 1.00 51.38 80 ASP A C 1
ATOM 662 O O . ASP A 1 80 ? 9.461 13.884 22.421 1.00 51.38 80 ASP A O 1
ATOM 666 N N . HIS A 1 81 ? 11.514 13.335 23.065 1.00 46.12 81 HIS A N 1
ATOM 667 C CA . HIS A 1 81 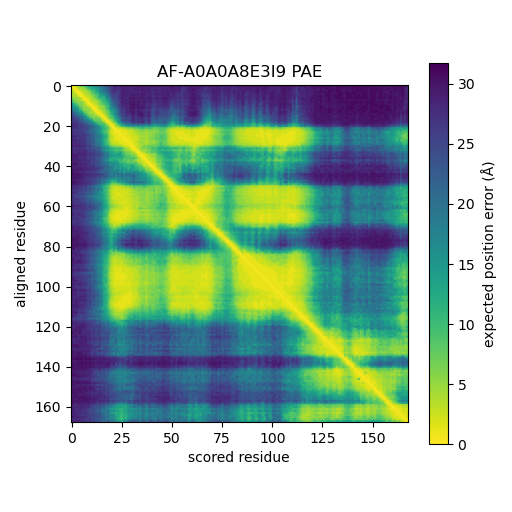? 12.057 14.626 22.621 1.00 46.12 81 HIS A CA 1
ATOM 668 C C . HIS A 1 81 ? 13.018 14.573 21.441 1.00 46.12 81 HIS A C 1
ATOM 670 O O . HIS A 1 81 ? 13.399 15.641 20.986 1.00 46.12 81 HIS A O 1
ATOM 676 N N . ASN A 1 82 ? 13.332 13.395 20.886 1.00 54.62 82 ASN A N 1
ATOM 677 C CA . ASN A 1 82 ? 14.030 13.247 19.597 1.00 54.62 82 ASN A CA 1
ATOM 678 C C . ASN A 1 82 ? 13.935 11.794 19.086 1.00 54.62 82 ASN A C 1
ATOM 680 O O . ASN A 1 82 ? 14.931 11.074 19.090 1.00 54.62 82 ASN A O 1
ATOM 684 N N . ILE A 1 83 ? 12.751 11.331 18.675 1.00 64.75 83 ILE A N 1
ATOM 685 C CA . ILE A 1 83 ? 12.654 10.063 17.930 1.00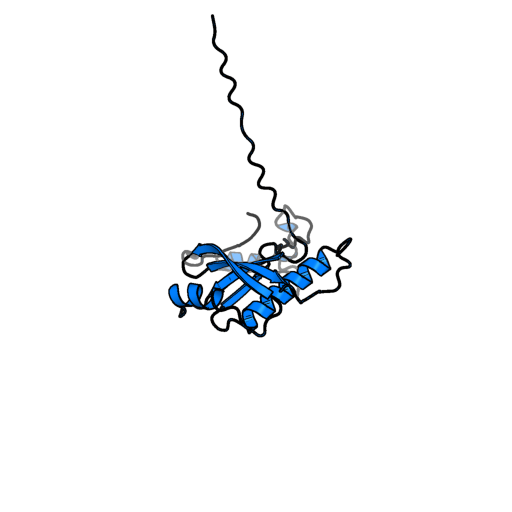 64.75 83 ILE A CA 1
ATOM 686 C C . ILE A 1 83 ? 13.033 10.345 16.474 1.00 64.75 83 ILE A C 1
ATOM 688 O O . ILE A 1 83 ? 12.555 11.318 15.882 1.00 64.75 83 ILE A O 1
ATOM 692 N N . SER A 1 84 ? 13.910 9.527 15.892 1.00 71.44 84 SER A N 1
ATOM 693 C CA . SER A 1 84 ? 14.249 9.664 14.471 1.00 71.44 84 SER A CA 1
ATOM 694 C C . SER A 1 84 ? 13.025 9.381 13.585 1.00 71.44 84 SER A C 1
ATOM 696 O O . SER A 1 84 ? 12.168 8.570 13.931 1.00 71.44 84 SER A O 1
ATOM 698 N N . GLN A 1 85 ? 12.939 10.007 12.403 1.00 70.81 85 GLN A N 1
ATOM 699 C CA . GLN A 1 85 ? 11.828 9.744 11.467 1.00 70.81 85 GLN A CA 1
ATOM 700 C C . GLN A 1 85 ? 11.703 8.253 11.104 1.00 70.81 85 GLN A C 1
ATOM 702 O O . GLN A 1 85 ? 10.605 7.763 10.862 1.00 70.81 85 GLN A O 1
ATOM 707 N N . GLU A 1 86 ? 12.824 7.530 11.075 1.00 74.25 86 GLU A N 1
ATOM 708 C CA . GLU A 1 86 ? 12.860 6.094 10.805 1.00 74.25 86 GLU A CA 1
ATOM 709 C C . GLU A 1 86 ? 12.244 5.274 11.946 1.00 74.25 86 GLU A C 1
ATOM 711 O O . GLU A 1 86 ? 11.446 4.368 11.705 1.00 74.25 86 GLU A O 1
ATOM 716 N N . GLU A 1 87 ? 12.567 5.597 13.198 1.00 75.62 87 GLU A N 1
ATOM 717 C CA . GLU A 1 87 ? 11.990 4.920 14.361 1.00 75.62 87 GLU A CA 1
ATOM 718 C C . GLU A 1 87 ? 10.486 5.165 14.484 1.00 75.62 87 GLU A C 1
ATOM 720 O O . GLU A 1 87 ? 9.748 4.226 14.788 1.00 75.62 87 GLU A O 1
ATOM 725 N N . ASP A 1 88 ? 10.021 6.385 14.211 1.00 78.12 88 ASP A N 1
ATOM 726 C CA . ASP A 1 88 ? 8.591 6.699 14.231 1.00 78.12 88 ASP A CA 1
ATOM 727 C C . ASP A 1 88 ? 7.829 5.957 13.119 1.00 78.12 88 ASP A C 1
ATOM 729 O O . ASP A 1 88 ? 6.794 5.333 13.367 1.00 78.12 88 ASP A O 1
ATOM 733 N N . LEU A 1 89 ? 8.403 5.891 11.912 1.00 76.06 89 LEU A N 1
ATOM 734 C CA . LEU A 1 89 ? 7.844 5.095 10.818 1.00 76.06 89 LEU A CA 1
ATOM 735 C C . LEU A 1 89 ? 7.786 3.601 11.179 1.00 76.06 89 LEU A C 1
ATOM 737 O O . LEU A 1 89 ? 6.767 2.941 10.960 1.00 76.06 89 LEU A O 1
ATOM 741 N N . ASN A 1 90 ? 8.848 3.065 11.786 1.00 81.62 90 ASN A N 1
ATOM 742 C CA . ASN A 1 90 ? 8.885 1.682 12.263 1.00 81.62 90 ASN A CA 1
ATOM 743 C C . ASN A 1 90 ? 7.812 1.408 13.327 1.00 81.62 90 ASN A C 1
ATOM 745 O O . ASN A 1 90 ? 7.200 0.333 13.318 1.00 81.62 90 ASN A O 1
ATOM 749 N N . ARG A 1 91 ? 7.541 2.361 14.227 1.00 82.31 91 ARG A N 1
ATOM 750 C CA . ARG A 1 91 ? 6.423 2.258 15.178 1.00 82.31 91 ARG A CA 1
ATOM 751 C C . ARG A 1 91 ? 5.085 2.251 14.449 1.00 82.31 91 ARG A C 1
ATOM 753 O O . ARG A 1 91 ? 4.294 1.340 14.683 1.00 82.31 91 ARG A O 1
ATOM 760 N N . ALA A 1 92 ? 4.864 3.158 13.501 1.00 84.69 92 ALA A N 1
ATOM 761 C CA . ALA A 1 92 ? 3.626 3.203 12.726 1.00 84.69 92 ALA A CA 1
ATOM 762 C C . ALA A 1 92 ? 3.337 1.867 12.009 1.00 84.69 92 ALA A C 1
ATOM 764 O O . ALA A 1 92 ? 2.206 1.371 12.038 1.00 84.69 92 ALA A O 1
ATOM 765 N N . TYR A 1 93 ? 4.359 1.226 11.428 1.00 87.50 93 TYR A N 1
ATOM 766 C CA . TYR A 1 93 ? 4.216 -0.102 10.818 1.00 87.50 93 TYR A CA 1
ATOM 767 C C . TYR A 1 93 ? 3.910 -1.207 11.838 1.00 87.50 93 TYR A C 1
ATOM 769 O O . TYR A 1 93 ? 3.095 -2.089 11.554 1.00 87.50 93 TYR A O 1
ATOM 777 N N . LYS A 1 94 ? 4.494 -1.157 13.043 1.00 87.38 94 LYS A N 1
ATOM 778 C CA . LYS A 1 94 ? 4.128 -2.082 14.133 1.00 87.38 94 LYS A CA 1
ATOM 779 C C . LYS A 1 94 ? 2.665 -1.913 14.538 1.00 87.38 94 LYS A C 1
ATOM 781 O O . LYS A 1 94 ? 1.966 -2.914 14.697 1.00 87.38 94 LYS A O 1
ATOM 786 N N . VAL A 1 95 ? 2.179 -0.675 14.648 1.00 87.44 95 VAL A N 1
ATOM 787 C CA . VAL A 1 95 ? 0.769 -0.385 14.954 1.00 87.44 95 VAL A CA 1
ATOM 788 C C . VAL A 1 95 ? -0.157 -0.932 13.867 1.00 87.44 95 VAL A C 1
ATOM 790 O O . VAL A 1 95 ? -1.151 -1.586 14.190 1.00 87.44 95 VAL A O 1
ATOM 793 N N . ALA A 1 96 ? 0.194 -0.737 12.594 1.00 89.75 96 ALA A N 1
ATOM 794 C CA . ALA A 1 96 ? -0.554 -1.280 11.461 1.00 89.75 96 ALA A CA 1
ATOM 795 C C . ALA A 1 96 ? -0.632 -2.816 11.500 1.00 89.75 96 ALA A C 1
ATOM 797 O O . ALA A 1 96 ? -1.711 -3.394 11.349 1.00 89.75 96 ALA A O 1
ATOM 798 N N . ASN A 1 97 ? 0.493 -3.483 11.769 1.00 88.75 97 ASN A N 1
ATOM 799 C CA . ASN A 1 97 ? 0.543 -4.937 11.894 1.00 88.75 97 ASN A CA 1
ATOM 800 C C . ASN A 1 97 ? -0.295 -5.444 13.082 1.00 88.75 97 ASN A C 1
ATOM 802 O O . ASN A 1 97 ? -1.071 -6.387 12.929 1.00 88.75 97 ASN A O 1
ATOM 806 N N . ASN A 1 98 ? -0.199 -4.793 14.245 1.00 86.62 98 ASN A N 1
ATOM 807 C CA . ASN A 1 98 ? -1.007 -5.138 15.419 1.00 86.62 98 ASN A CA 1
ATOM 808 C C . ASN A 1 98 ? -2.508 -5.010 15.132 1.00 86.62 98 ASN A C 1
ATOM 810 O O . ASN A 1 98 ? -3.286 -5.883 15.518 1.00 86.62 98 ASN A O 1
ATOM 814 N N . PHE A 1 99 ? -2.910 -3.962 14.409 1.00 87.69 99 PHE A N 1
ATOM 815 C CA . PHE A 1 99 ? -4.291 -3.793 13.973 1.00 87.69 99 PHE A CA 1
ATOM 816 C C . PHE A 1 99 ? -4.736 -4.962 13.080 1.00 87.69 99 PHE A C 1
ATOM 818 O O . PHE A 1 99 ? -5.764 -5.581 13.338 1.00 87.69 99 PHE A O 1
ATOM 825 N N . MET A 1 100 ? -3.935 -5.349 12.082 1.00 89.00 100 MET A N 1
ATOM 826 C CA . MET A 1 100 ? -4.265 -6.490 11.214 1.00 89.00 100 MET A CA 1
ATOM 827 C C . MET A 1 100 ? -4.387 -7.819 11.971 1.00 89.00 100 MET A C 1
ATOM 829 O O . MET A 1 100 ? -5.244 -8.634 11.635 1.00 89.00 100 MET A O 1
ATOM 833 N N . GLN A 1 101 ? -3.560 -8.046 12.995 1.00 86.31 101 GLN A N 1
ATOM 834 C CA . GLN A 1 101 ? -3.631 -9.258 13.821 1.00 86.31 101 GLN A CA 1
ATOM 835 C C . GLN A 1 101 ? -4.915 -9.321 14.660 1.00 86.31 101 GLN A C 1
ATOM 837 O O . GLN A 1 101 ? -5.467 -10.402 14.860 1.00 86.31 101 GLN A O 1
ATOM 842 N N . GLN A 1 102 ? -5.401 -8.172 15.136 1.00 83.31 102 GLN A N 1
ATOM 843 C CA . GLN A 1 102 ? -6.617 -8.078 15.954 1.00 83.31 102 GLN A CA 1
ATOM 844 C C . GLN A 1 102 ? -7.902 -8.040 15.117 1.00 83.31 102 GLN A C 1
ATOM 846 O O . GLN A 1 102 ? -8.973 -8.382 15.618 1.00 83.31 102 GLN A O 1
ATOM 851 N N . HIS A 1 103 ? -7.798 -7.663 13.843 1.00 83.50 103 HIS A N 1
ATOM 852 C CA . HIS A 1 103 ? -8.924 -7.503 12.929 1.00 83.50 103 HIS A CA 1
ATOM 853 C C . HIS A 1 103 ? -8.785 -8.456 11.728 1.00 83.50 103 HIS A C 1
ATOM 855 O O . HIS A 1 103 ? -8.344 -8.048 10.652 1.00 83.50 103 HIS A O 1
ATOM 861 N N . PRO A 1 104 ? -9.168 -9.744 11.864 1.00 86.38 104 PRO A N 1
ATOM 862 C CA . PRO A 1 104 ? -9.013 -10.747 10.801 1.00 86.38 104 PRO A CA 1
ATOM 863 C C . PRO A 1 104 ? -9.864 -10.463 9.552 1.00 86.38 104 PRO A C 1
ATOM 865 O O . PRO A 1 104 ? -9.701 -11.115 8.519 1.00 86.38 104 PRO A O 1
ATOM 868 N N . ASP A 1 105 ? -10.788 -9.513 9.629 1.00 87.69 105 ASP A N 1
ATOM 869 C CA . ASP A 1 105 ? -11.611 -8.995 8.541 1.00 87.69 105 ASP A CA 1
ATOM 870 C C . ASP A 1 105 ? -10.895 -7.911 7.706 1.00 87.69 105 ASP A C 1
ATOM 872 O O . ASP A 1 105 ? -11.344 -7.561 6.610 1.00 87.69 105 ASP A O 1
ATOM 876 N N . VAL A 1 106 ? -9.744 -7.421 8.170 1.00 88.88 106 VAL A N 1
ATOM 877 C CA . VAL A 1 106 ? -8.880 -6.488 7.443 1.00 88.88 106 VAL A CA 1
ATOM 878 C C . VAL A 1 106 ? -8.054 -7.244 6.402 1.00 88.88 106 VAL A C 1
ATOM 880 O O . VAL A 1 106 ? -7.502 -8.315 6.654 1.00 88.88 106 VAL A O 1
ATOM 883 N N . LYS A 1 107 ? -7.990 -6.695 5.186 1.00 91.75 107 LYS A N 1
ATOM 884 C CA . LYS A 1 107 ? -7.143 -7.198 4.096 1.00 91.75 107 LYS A CA 1
ATOM 885 C C . LYS A 1 107 ? -5.729 -6.636 4.210 1.00 91.75 107 LYS A C 1
ATOM 887 O O . LYS A 1 107 ? -4.773 -7.385 4.056 1.00 91.75 107 LYS A O 1
ATOM 892 N N . TYR A 1 108 ? -5.613 -5.336 4.477 1.00 91.12 108 TYR A N 1
ATOM 893 C CA . TYR A 1 108 ? -4.353 -4.684 4.827 1.00 91.12 108 TYR A CA 1
ATOM 894 C C . TYR A 1 108 ? -4.593 -3.403 5.629 1.00 91.12 108 TYR A C 1
ATOM 896 O O . TYR A 1 108 ? -5.622 -2.739 5.467 1.00 91.12 108 TYR A O 1
ATOM 904 N N . ALA A 1 109 ? -3.607 -3.050 6.448 1.00 91.75 109 ALA A N 1
ATOM 905 C CA . ALA A 1 109 ? -3.457 -1.746 7.069 1.00 91.75 109 ALA A CA 1
ATOM 906 C C . ALA A 1 109 ? -2.023 -1.260 6.835 1.00 91.75 109 ALA A C 1
ATOM 908 O O . ALA A 1 109 ? -1.080 -2.037 6.979 1.00 91.75 109 ALA A O 1
ATOM 909 N N . ILE A 1 110 ? -1.863 0.007 6.469 1.00 92.56 110 ILE A N 1
ATOM 910 C CA . ILE A 1 110 ? -0.557 0.661 6.315 1.00 92.56 110 ILE A CA 1
ATOM 911 C C . ILE A 1 110 ? -0.588 2.021 7.015 1.00 92.56 110 ILE A C 1
ATOM 913 O O . ILE A 1 110 ? -1.671 2.603 7.116 1.00 92.56 110 ILE A O 1
ATOM 917 N N . PRO A 1 111 ? 0.550 2.557 7.482 1.00 91.19 111 PRO A N 1
ATOM 918 C CA . PRO A 1 111 ? 0.613 3.940 7.939 1.00 91.19 111 PRO A CA 1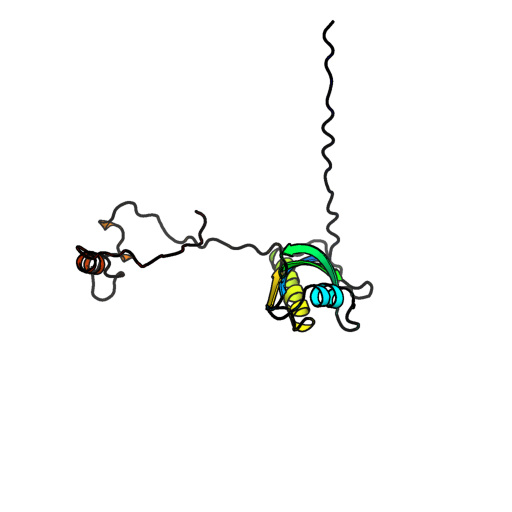
ATOM 919 C C . PRO A 1 111 ? 0.115 4.901 6.854 1.00 91.19 111 PRO A C 1
ATOM 921 O O . PRO A 1 111 ? 0.448 4.761 5.679 1.00 91.19 111 PRO A O 1
ATOM 924 N N . HIS A 1 112 ? -0.708 5.873 7.242 1.00 87.25 112 HIS A N 1
ATOM 925 C CA . HIS A 1 112 ? -1.249 6.884 6.335 1.00 87.25 112 HIS A CA 1
ATOM 926 C C . HIS A 1 112 ? -0.134 7.729 5.707 1.00 87.25 112 HIS A C 1
ATOM 928 O O . HIS A 1 112 ? -0.185 8.029 4.518 1.00 87.25 112 HIS A O 1
ATOM 934 N N . ASP A 1 113 ? 0.895 8.047 6.494 1.00 79.25 113 ASP A N 1
ATOM 935 C CA . ASP A 1 113 ? 2.016 8.894 6.077 1.00 79.25 113 ASP A CA 1
ATOM 936 C C . ASP A 1 113 ? 3.193 8.083 5.504 1.00 79.25 113 ASP A C 1
ATOM 938 O O . ASP A 1 113 ? 4.315 8.586 5.389 1.00 79.25 113 ASP A O 1
ATOM 942 N N . SER A 1 114 ? 2.952 6.820 5.125 1.00 75.69 114 SER A N 1
ATOM 943 C CA . SER A 1 114 ? 3.932 6.014 4.398 1.00 75.69 114 SER A CA 1
ATOM 944 C C . SER A 1 114 ? 4.329 6.709 3.097 1.00 75.69 114 SER A C 1
ATOM 946 O O . SER A 1 114 ? 3.492 7.015 2.248 1.00 75.69 114 SER A O 1
ATOM 948 N N . LYS A 1 115 ? 5.633 6.923 2.919 1.00 71.44 115 LYS A N 1
ATOM 949 C CA . LYS A 1 115 ? 6.193 7.505 1.698 1.00 71.44 115 LYS A CA 1
ATOM 950 C C . LYS A 1 115 ? 6.522 6.400 0.698 1.00 71.44 115 LYS A C 1
ATOM 952 O O . LYS A 1 115 ? 7.179 5.422 1.046 1.00 71.44 115 LYS A O 1
ATOM 957 N N . LEU A 1 116 ? 6.085 6.579 -0.547 1.00 71.00 116 LEU A N 1
ATOM 958 C CA . LEU A 1 116 ? 6.615 5.844 -1.691 1.00 71.00 116 LEU A CA 1
ATOM 959 C C . LEU A 1 116 ? 7.800 6.642 -2.239 1.00 71.00 116 LEU A C 1
ATOM 961 O O . LEU A 1 116 ? 7.665 7.834 -2.510 1.00 71.00 116 LEU A O 1
ATOM 965 N N . TYR A 1 117 ? 8.951 5.996 -2.384 1.00 69.25 117 TYR A N 1
ATOM 966 C CA . TYR A 1 117 ? 10.129 6.614 -2.981 1.00 69.25 117 TYR A CA 1
ATOM 967 C C . TYR A 1 117 ? 10.228 6.189 -4.440 1.00 69.25 117 TYR A C 1
ATOM 969 O O . TYR A 1 117 ? 10.146 5.000 -4.748 1.00 69.25 117 TYR A O 1
ATOM 977 N N . ILE A 1 118 ? 10.408 7.164 -5.327 1.00 68.62 118 ILE A N 1
ATOM 978 C CA . ILE A 1 118 ? 10.773 6.900 -6.717 1.00 68.62 118 ILE A CA 1
ATOM 979 C C . ILE A 1 118 ? 12.230 6.452 -6.703 1.00 68.62 118 ILE A C 1
ATOM 981 O O . ILE A 1 118 ? 13.086 7.122 -6.120 1.00 68.62 118 ILE A O 1
ATOM 985 N N . TYR A 1 119 ? 12.498 5.305 -7.311 1.00 70.69 119 TYR A N 1
ATOM 986 C CA . TYR A 1 119 ? 13.857 4.832 -7.498 1.00 70.69 119 TYR A CA 1
ATOM 987 C C . TYR A 1 119 ? 14.326 5.256 -8.885 1.00 70.69 119 TYR A C 1
ATOM 989 O O . TYR A 1 119 ? 13.959 4.637 -9.879 1.00 70.69 119 TYR A O 1
ATOM 997 N N . ASP A 1 120 ? 15.114 6.327 -8.937 1.00 68.62 120 ASP A N 1
ATOM 998 C CA . ASP A 1 120 ? 15.778 6.772 -10.157 1.00 68.62 120 ASP A CA 1
ATOM 999 C C . ASP A 1 120 ? 17.282 6.522 -10.020 1.00 68.62 120 ASP A C 1
ATOM 1001 O O . ASP A 1 120 ? 17.967 7.119 -9.184 1.00 68.62 120 ASP A O 1
ATOM 1005 N N . VAL A 1 121 ? 17.784 5.586 -10.820 1.00 65.12 121 VAL A N 1
ATOM 1006 C CA . VAL A 1 121 ? 19.213 5.323 -10.962 1.00 65.12 121 VAL A CA 1
ATOM 1007 C C . VAL A 1 121 ? 19.573 5.335 -12.437 1.00 65.12 121 VAL A C 1
ATOM 1009 O O . VAL A 1 121 ? 19.322 4.387 -13.176 1.00 65.12 121 VAL A O 1
ATOM 1012 N N . GLY A 1 122 ? 20.215 6.408 -12.882 1.00 65.44 122 GLY A N 1
ATOM 1013 C CA . GLY A 1 122 ? 20.744 6.461 -14.235 1.00 65.44 122 GLY A CA 1
ATOM 1014 C C . GLY A 1 122 ? 21.036 7.871 -14.705 1.00 65.44 122 GLY A C 1
ATOM 1015 O O . GLY A 1 122 ? 20.525 8.856 -14.184 1.00 65.44 122 GLY A O 1
ATOM 1016 N N . LYS A 1 123 ? 21.888 7.970 -15.723 1.00 71.75 123 LYS A N 1
ATOM 1017 C CA . LYS A 1 123 ? 21.935 9.167 -16.558 1.00 71.75 123 LYS A CA 1
ATOM 1018 C C . LYS A 1 123 ? 20.950 8.951 -17.692 1.00 71.75 123 LYS A C 1
ATOM 1020 O O . LYS A 1 123 ? 21.067 7.957 -18.406 1.00 71.75 123 LYS A O 1
ATOM 1025 N N . ASN A 1 124 ? 20.029 9.890 -17.871 1.00 73.25 124 ASN A N 1
ATOM 1026 C CA . ASN A 1 124 ? 19.186 9.912 -19.056 1.00 73.25 124 ASN A CA 1
ATOM 1027 C C . ASN A 1 124 ? 20.076 9.966 -20.301 1.00 73.25 124 ASN A C 1
ATOM 1029 O O . ASN A 1 124 ? 20.958 10.820 -20.413 1.00 73.25 124 ASN A O 1
ATOM 1033 N N . VAL A 1 125 ? 19.849 9.035 -21.220 1.00 77.94 125 VAL A N 1
ATOM 1034 C CA . VAL A 1 125 ? 20.433 9.052 -22.561 1.00 77.94 125 VAL A CA 1
ATOM 1035 C C . VAL A 1 125 ? 19.380 9.562 -23.532 1.00 77.94 125 VAL A C 1
ATOM 1037 O O . VAL A 1 125 ? 18.198 9.245 -23.402 1.00 77.94 125 VAL A O 1
ATOM 1040 N N . HIS A 1 126 ? 19.789 10.388 -24.491 1.00 81.19 126 HIS A N 1
ATOM 1041 C CA . HIS A 1 126 ? 18.843 11.099 -25.357 1.00 81.19 126 HIS A CA 1
ATOM 1042 C C . HIS A 1 126 ? 18.780 10.521 -26.768 1.00 81.19 126 HIS A C 1
ATOM 1044 O O . HIS A 1 126 ? 17.890 10.883 -27.538 1.00 81.19 126 HIS A O 1
ATOM 1050 N N . ARG A 1 127 ? 19.712 9.633 -27.129 1.00 81.31 127 ARG A N 1
ATOM 1051 C CA . ARG A 1 127 ? 19.780 9.045 -28.468 1.00 81.31 127 ARG A CA 1
ATOM 1052 C C . ARG A 1 127 ? 19.622 7.532 -28.421 1.00 81.31 127 ARG A C 1
ATOM 1054 O O . ARG A 1 127 ? 20.076 6.875 -27.490 1.00 81.31 127 ARG A O 1
ATOM 1061 N N . TRP A 1 128 ? 18.998 6.974 -29.458 1.00 78.31 128 TRP A N 1
ATOM 1062 C CA . TRP A 1 128 ? 18.773 5.531 -29.595 1.00 78.31 128 TRP A CA 1
ATOM 1063 C C . TRP A 1 128 ? 20.073 4.731 -29.459 1.00 78.31 128 TRP A C 1
ATOM 1065 O O . TRP A 1 128 ? 20.153 3.787 -28.684 1.00 78.31 128 TRP A O 1
ATOM 1075 N N . ASN A 1 129 ? 21.132 5.162 -30.142 1.00 80.75 129 ASN A N 1
ATOM 1076 C CA . ASN A 1 129 ? 22.443 4.513 -30.131 1.00 80.75 129 ASN A CA 1
ATOM 1077 C C . ASN A 1 129 ? 23.188 4.593 -28.783 1.00 80.75 129 ASN A C 1
ATOM 1079 O O . ASN A 1 129 ? 24.185 3.903 -28.613 1.00 80.75 129 ASN A O 1
ATOM 1083 N N . GLU A 1 130 ? 22.725 5.410 -27.835 1.00 78.31 130 GLU A N 1
ATOM 1084 C CA . GLU A 1 130 ? 23.303 5.526 -26.487 1.00 78.31 130 GLU A CA 1
ATOM 1085 C C . GLU A 1 130 ? 22.640 4.560 -25.483 1.00 78.31 130 GLU A C 1
ATOM 1087 O O . GLU A 1 130 ? 23.154 4.351 -24.385 1.00 78.31 130 GLU A O 1
ATOM 1092 N N . GLN A 1 131 ? 21.519 3.933 -25.858 1.00 80.50 131 GLN A N 1
ATOM 1093 C CA . GLN A 1 131 ? 20.762 2.987 -25.030 1.00 80.50 131 GLN A CA 1
ATOM 1094 C C . GLN A 1 131 ? 21.339 1.573 -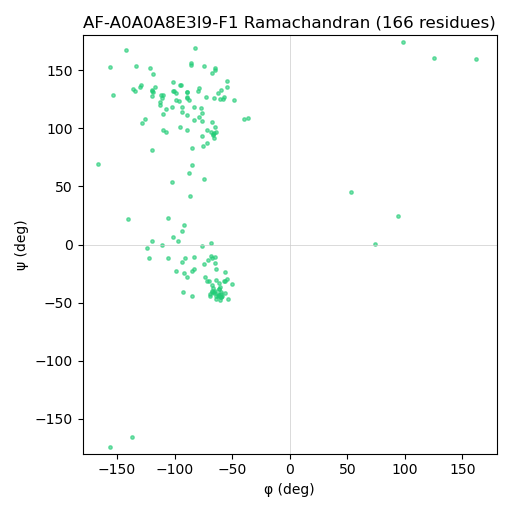25.137 1.00 80.50 131 GLN A C 1
ATOM 1096 O O . GLN A 1 131 ? 20.720 0.683 -25.716 1.00 80.50 131 GLN A O 1
ATOM 1101 N N . TRP A 1 132 ? 22.545 1.353 -24.603 1.00 80.88 132 TRP A N 1
ATOM 1102 C CA . TRP A 1 132 ? 23.232 0.049 -24.657 1.00 80.88 132 TRP A CA 1
ATOM 1103 C C . TRP A 1 132 ? 22.341 -1.121 -24.203 1.00 80.88 132 TRP A C 1
ATOM 1105 O O . TRP A 1 132 ? 22.417 -2.207 -24.765 1.00 80.88 132 TRP A O 1
ATOM 1115 N N . ASN A 1 133 ? 21.455 -0.879 -23.234 1.00 79.62 133 ASN A N 1
ATOM 1116 C CA . ASN A 1 133 ? 20.522 -1.851 -22.673 1.00 79.62 133 ASN A CA 1
ATOM 1117 C C . ASN A 1 133 ? 19.389 -2.252 -23.632 1.00 79.62 133 ASN A C 1
ATOM 1119 O O . ASN A 1 133 ? 18.690 -3.219 -23.351 1.00 79.62 133 ASN A O 1
ATOM 1123 N N . MET A 1 134 ? 19.186 -1.531 -24.734 1.00 84.56 134 MET A N 1
ATOM 1124 C CA . MET A 1 134 ? 18.180 -1.848 -25.754 1.00 84.56 134 MET A CA 1
ATOM 1125 C C . MET A 1 134 ? 18.765 -2.589 -26.960 1.00 84.56 134 MET A C 1
ATOM 1127 O O . MET A 1 134 ? 18.033 -3.283 -27.668 1.00 84.56 134 MET A O 1
ATOM 1131 N N . HIS A 1 135 ? 20.071 -2.456 -27.196 1.00 79.44 135 HIS A N 1
ATOM 1132 C CA . HIS A 1 135 ? 20.759 -3.091 -28.321 1.00 79.44 135 HIS A CA 1
ATOM 1133 C C . HIS A 1 135 ? 21.113 -4.545 -28.018 1.00 79.44 135 HIS A C 1
ATOM 1135 O O . HIS A 1 135 ? 21.013 -4.995 -26.887 1.00 79.44 135 HIS A O 1
ATOM 1141 N N . SER A 1 136 ? 21.539 -5.264 -29.052 1.00 66.62 136 SER A N 1
ATOM 1142 C CA . SER A 1 136 ? 22.026 -6.644 -28.995 1.00 66.62 136 SER A CA 1
ATOM 1143 C C . SER A 1 136 ? 23.551 -6.740 -29.143 1.00 66.62 136 SER A C 1
ATOM 1145 O O . SER A 1 136 ? 24.079 -7.755 -29.597 1.00 66.62 136 SER A O 1
ATOM 1147 N N . GLN A 1 137 ? 24.294 -5.664 -28.837 1.00 60.03 137 GLN A N 1
ATOM 1148 C CA . GLN A 1 137 ? 25.747 -5.638 -29.048 1.00 60.03 137 GLN A CA 1
ATOM 1149 C C . GLN A 1 137 ? 26.483 -6.470 -27.985 1.00 60.03 137 GLN A C 1
ATOM 1151 O O . GLN A 1 137 ? 26.979 -5.948 -26.991 1.00 60.03 137 GLN A O 1
ATOM 1156 N N . GLY A 1 138 ? 26.577 -7.775 -28.244 1.00 59.59 138 GLY A N 1
ATOM 1157 C CA . GLY A 1 138 ? 27.288 -8.768 -27.437 1.00 59.59 138 GLY A CA 1
ATOM 1158 C C . GLY A 1 138 ? 26.379 -9.934 -27.027 1.00 59.59 138 GLY A C 1
ATOM 1159 O O . GLY A 1 138 ? 25.162 -9.790 -27.066 1.00 59.59 138 GLY A O 1
ATOM 1160 N N . PRO A 1 139 ? 26.940 -11.095 -26.639 1.00 54.88 139 PRO A N 1
ATOM 1161 C CA . PRO A 1 139 ? 26.148 -12.285 -26.306 1.00 54.88 139 PRO A CA 1
ATOM 1162 C C . PRO A 1 139 ? 25.252 -12.127 -25.063 1.00 54.88 139 PRO A C 1
ATOM 1164 O O . PRO A 1 139 ? 24.327 -12.913 -24.914 1.00 54.88 139 PRO A O 1
ATOM 1167 N N . ASP A 1 140 ? 25.484 -11.111 -24.220 1.00 55.53 140 ASP A N 1
ATOM 1168 C CA . ASP A 1 140 ? 24.816 -10.941 -22.919 1.00 55.53 140 ASP A CA 1
ATOM 1169 C C . ASP A 1 140 ? 24.444 -9.479 -22.592 1.00 55.53 140 ASP A C 1
ATOM 1171 O O . ASP A 1 140 ? 24.324 -9.111 -21.421 1.00 55.53 140 ASP A O 1
ATOM 1175 N N . VAL A 1 141 ? 24.319 -8.595 -23.590 1.00 68.38 141 VAL A N 1
ATOM 1176 C CA . VAL A 1 141 ? 24.155 -7.157 -23.321 1.00 68.38 141 VAL A CA 1
ATOM 1177 C C . VAL A 1 141 ? 22.915 -6.590 -24.009 1.00 68.38 141 VAL A C 1
ATOM 1179 O O . VAL A 1 141 ? 22.910 -6.404 -25.220 1.00 68.38 141 VAL A O 1
ATOM 1182 N N . GLY A 1 142 ? 21.898 -6.276 -23.197 1.00 73.38 142 GLY A N 1
ATOM 1183 C CA . GLY A 1 142 ? 20.665 -5.582 -23.583 1.00 73.38 142 GLY A CA 1
ATOM 1184 C C . GLY A 1 142 ? 19.457 -6.491 -23.847 1.00 73.38 142 GLY A C 1
ATOM 1185 O O . GLY A 1 142 ? 19.547 -7.712 -23.780 1.00 73.38 142 GLY A O 1
ATOM 1186 N N . VAL A 1 143 ? 18.283 -5.897 -24.083 1.00 83.50 143 VAL A N 1
ATOM 1187 C CA . VAL A 1 143 ? 16.998 -6.618 -24.221 1.00 83.50 143 VAL A CA 1
ATOM 1188 C C . VAL A 1 143 ? 16.633 -6.969 -25.670 1.00 83.50 143 VAL A C 1
ATOM 1190 O O . VAL A 1 143 ? 15.501 -7.375 -25.921 1.00 83.50 143 VAL A O 1
ATOM 1193 N N . HIS A 1 144 ? 17.567 -6.822 -26.623 1.00 83.38 144 HIS A N 1
ATOM 1194 C CA . HIS A 1 144 ? 17.366 -7.164 -28.044 1.00 83.38 144 HIS A CA 1
ATOM 1195 C C . HIS A 1 144 ? 16.118 -6.500 -28.655 1.00 83.38 144 HIS A C 1
ATOM 1197 O O . HIS A 1 144 ? 15.290 -7.122 -29.330 1.00 83.38 144 HIS A O 1
ATOM 1203 N N . ALA A 1 145 ? 15.938 -5.209 -28.372 1.00 83.75 145 ALA A N 1
ATOM 1204 C CA . ALA A 1 145 ? 14.716 -4.512 -28.737 1.00 83.75 145 ALA A CA 1
ATOM 1205 C C . ALA A 1 145 ? 14.593 -4.313 -30.261 1.00 83.75 145 ALA A C 1
ATOM 1207 O O . ALA A 1 145 ? 13.485 -4.344 -30.790 1.00 83.75 145 ALA A O 1
ATOM 1208 N N . ASN A 1 146 ? 15.712 -4.162 -30.984 1.00 78.69 146 ASN A N 1
ATOM 1209 C CA . ASN A 1 146 ? 15.723 -3.994 -32.446 1.00 78.69 146 ASN A CA 1
ATOM 1210 C C . ASN A 1 146 ? 15.063 -5.186 -33.163 1.00 78.69 146 ASN A C 1
ATOM 1212 O O . ASN A 1 146 ? 14.247 -5.009 -34.070 1.00 78.69 146 ASN A O 1
ATOM 1216 N N . GLU A 1 147 ? 15.390 -6.402 -32.733 1.00 81.44 147 GLU A N 1
ATOM 1217 C CA . GLU A 1 147 ? 14.839 -7.646 -33.259 1.00 81.44 147 GLU A CA 1
ATOM 1218 C C . GLU A 1 147 ? 13.348 -7.777 -32.919 1.00 81.44 147 GLU A C 1
ATOM 1220 O O . GLU A 1 147 ? 12.545 -8.177 -33.768 1.00 81.44 147 GLU A O 1
ATOM 1225 N N . ALA A 1 148 ? 12.961 -7.373 -31.703 1.00 79.19 148 ALA A N 1
ATOM 1226 C CA . ALA A 1 148 ? 11.563 -7.327 -31.287 1.00 79.19 148 ALA A CA 1
ATOM 1227 C C . ALA A 1 148 ? 10.747 -6.340 -32.142 1.00 79.19 148 ALA A C 1
ATOM 1229 O O . ALA A 1 148 ? 9.667 -6.699 -32.610 1.00 79.19 148 ALA A O 1
ATOM 1230 N N . TRP A 1 149 ? 11.266 -5.140 -32.426 1.00 77.56 149 TRP A N 1
ATOM 1231 C CA . TRP A 1 149 ? 10.607 -4.175 -33.318 1.00 77.56 149 TRP A CA 1
ATOM 1232 C C . TRP A 1 149 ? 10.400 -4.732 -34.727 1.00 77.56 149 TRP A C 1
ATOM 1234 O O . TRP A 1 149 ? 9.307 -4.594 -35.273 1.00 77.56 149 TRP A O 1
ATOM 1244 N N . GLY A 1 150 ? 11.398 -5.420 -35.289 1.00 79.12 150 GLY A N 1
ATOM 1245 C CA . GLY A 1 150 ? 11.271 -6.063 -36.601 1.00 79.12 150 GLY A CA 1
ATOM 1246 C C . GLY A 1 150 ? 10.180 -7.141 -36.651 1.00 79.12 150 GLY A C 1
ATOM 1247 O O . GLY A 1 150 ? 9.505 -7.291 -37.664 1.00 79.12 150 GLY A O 1
ATOM 1248 N N . PHE A 1 151 ? 9.950 -7.868 -35.553 1.00 76.94 151 PHE A N 1
ATOM 1249 C CA . PHE A 1 151 ? 8.864 -8.854 -35.461 1.00 76.94 151 PHE A CA 1
ATOM 1250 C C . PHE A 1 151 ? 7.468 -8.224 -35.344 1.00 76.94 151 PHE A C 1
ATOM 1252 O O . PHE A 1 151 ? 6.463 -8.857 -35.693 1.00 76.94 151 PHE A O 1
ATOM 1259 N N . LEU A 1 152 ? 7.405 -7.018 -34.784 1.00 77.69 152 LEU A N 1
ATOM 1260 C CA . LEU A 1 152 ? 6.185 -6.249 -34.567 1.00 77.69 152 LEU A CA 1
ATOM 1261 C C . LEU A 1 152 ? 5.782 -5.437 -35.807 1.00 77.69 152 LEU A C 1
ATOM 1263 O O . LEU A 1 152 ? 4.599 -5.123 -35.961 1.00 77.69 152 LEU A O 1
ATOM 1267 N N . ASP A 1 153 ? 6.729 -5.143 -36.700 1.00 75.06 153 ASP A N 1
ATOM 1268 C CA . ASP A 1 153 ? 6.469 -4.423 -37.944 1.00 75.06 153 ASP A CA 1
ATOM 1269 C C . ASP A 1 153 ? 5.458 -5.173 -38.833 1.00 75.06 153 ASP A C 1
ATOM 1271 O O . ASP A 1 153 ? 5.505 -6.393 -39.008 1.00 75.06 153 ASP A O 1
ATOM 1275 N N . GLY A 1 154 ? 4.469 -4.442 -39.345 1.00 69.88 154 GLY A N 1
ATOM 1276 C CA . GLY A 1 154 ? 3.361 -5.000 -40.128 1.00 69.88 154 GLY A CA 1
ATOM 1277 C C . GLY A 1 154 ? 2.297 -5.785 -39.340 1.00 69.88 154 GLY A C 1
ATOM 1278 O O . GLY A 1 154 ? 1.329 -6.254 -39.950 1.00 69.88 154 GLY A O 1
ATOM 1279 N N . LYS A 1 155 ? 2.402 -5.918 -38.008 1.00 73.94 155 LYS A N 1
ATOM 1280 C CA . LYS A 1 155 ? 1.368 -6.566 -37.178 1.00 73.94 155 LYS A CA 1
ATOM 1281 C C . LYS A 1 155 ? 0.402 -5.543 -36.584 1.00 73.94 155 LYS A C 1
ATOM 1283 O O . LYS A 1 155 ? 0.801 -4.505 -36.068 1.00 73.94 155 LYS A O 1
ATOM 1288 N N . LYS A 1 156 ? -0.899 -5.852 -36.607 1.00 66.06 156 LYS A N 1
ATOM 1289 C CA . LYS A 1 156 ? -1.919 -5.066 -35.892 1.00 66.06 156 LYS A CA 1
ATOM 1290 C C . LYS A 1 156 ? -1.860 -5.390 -34.398 1.00 66.06 156 LYS A C 1
ATOM 1292 O O . LYS A 1 156 ? -2.471 -6.354 -33.948 1.00 66.06 156 LYS A O 1
ATOM 1297 N N . LEU A 1 157 ? -1.102 -4.602 -33.643 1.00 66.44 157 LEU A N 1
ATOM 1298 C CA . LEU A 1 157 ? -0.940 -4.722 -32.190 1.00 66.44 157 LEU A CA 1
ATOM 1299 C C . LEU A 1 157 ? -2.032 -3.940 -31.454 1.00 66.44 157 LEU A C 1
ATOM 1301 O O . LEU A 1 157 ? -1.756 -2.974 -30.750 1.00 66.44 157 LEU A O 1
ATOM 1305 N N . ASN A 1 158 ? -3.290 -4.318 -31.655 1.00 64.44 158 ASN A N 1
ATOM 1306 C CA . ASN A 1 158 ? -4.415 -3.490 -31.215 1.00 64.44 158 ASN A CA 1
ATOM 1307 C C . ASN A 1 158 ? -4.996 -3.918 -29.855 1.00 64.44 158 ASN A C 1
ATOM 1309 O O . ASN A 1 158 ? -5.997 -3.352 -29.427 1.00 64.44 158 ASN A O 1
ATOM 1313 N N . GLU A 1 159 ? -4.409 -4.920 -29.191 1.00 70.88 159 GLU A N 1
ATOM 1314 C CA . GLU A 1 159 ? -5.058 -5.615 -28.066 1.00 70.88 159 GLU A CA 1
ATOM 1315 C C . GLU A 1 159 ? -4.251 -5.624 -26.757 1.00 70.88 159 GLU A C 1
ATOM 1317 O O . GLU A 1 159 ? -4.755 -6.094 -25.738 1.00 70.88 159 GLU A O 1
ATOM 1322 N N . THR A 1 160 ? -3.033 -5.070 -26.735 1.00 77.19 160 THR A N 1
ATOM 1323 C CA . THR A 1 160 ? -2.196 -5.070 -25.524 1.00 77.19 160 THR A CA 1
ATOM 1324 C C . THR A 1 160 ? -2.126 -3.683 -24.902 1.00 77.19 160 THR A C 1
ATOM 1326 O O . THR A 1 160 ? -1.570 -2.754 -25.483 1.00 77.19 160 THR A O 1
ATOM 1329 N N . TYR A 1 161 ? -2.639 -3.562 -23.679 1.00 80.38 161 TYR A N 1
ATOM 1330 C CA . TYR A 1 161 ? -2.524 -2.359 -22.859 1.00 80.38 161 TYR A CA 1
ATOM 1331 C C . TYR A 1 161 ? -1.423 -2.544 -21.811 1.00 80.38 161 TYR A C 1
ATOM 1333 O O . TYR A 1 161 ? -1.402 -3.552 -21.105 1.00 80.38 161 TYR A O 1
ATOM 1341 N N . VAL A 1 162 ? -0.536 -1.555 -21.683 1.00 82.88 162 VAL A N 1
ATOM 1342 C CA . VAL A 1 162 ? 0.483 -1.492 -20.626 1.00 82.88 162 VAL A CA 1
ATOM 1343 C C . VAL A 1 162 ? 0.138 -0.327 -19.706 1.00 82.88 162 VAL A C 1
ATOM 1345 O O . VAL A 1 162 ? 0.061 0.813 -20.154 1.00 82.88 162 VAL A O 1
ATOM 1348 N N . ALA A 1 163 ? -0.096 -0.615 -18.426 1.00 84.44 163 ALA A N 1
ATOM 1349 C CA . ALA A 1 163 ? -0.298 0.404 -17.402 1.00 84.44 163 ALA A CA 1
ATOM 1350 C C . ALA A 1 163 ? 1.024 0.657 -16.668 1.00 84.44 163 ALA A C 1
ATOM 1352 O O . ALA A 1 163 ? 1.604 -0.274 -16.109 1.00 84.44 163 ALA A O 1
ATOM 1353 N N . VAL A 1 164 ? 1.475 1.911 -16.656 1.00 82.00 164 VAL A N 1
ATOM 1354 C CA . VAL A 1 164 ? 2.655 2.367 -15.909 1.00 82.00 164 VAL A CA 1
ATOM 1355 C C . VAL A 1 164 ? 2.171 3.293 -14.797 1.00 82.00 164 VAL A C 1
ATOM 1357 O O . VAL A 1 164 ? 1.461 4.259 -15.064 1.00 82.00 164 VAL A O 1
ATOM 1360 N N . ILE A 1 165 ? 2.499 2.960 -13.546 1.00 76.75 165 ILE A N 1
ATOM 1361 C CA . ILE A 1 165 ? 2.203 3.791 -12.373 1.00 76.75 165 ILE A CA 1
ATOM 1362 C C . ILE A 1 165 ? 3.533 4.381 -11.908 1.00 76.75 165 ILE A C 1
ATOM 1364 O O . ILE A 1 165 ? 4.289 3.718 -11.203 1.00 76.75 165 ILE A O 1
ATOM 1368 N N . ASP A 1 166 ? 3.808 5.606 -12.336 1.00 76.00 166 ASP A N 1
ATOM 1369 C CA . ASP A 1 166 ? 5.028 6.355 -12.028 1.00 76.00 166 ASP A CA 1
ATOM 1370 C C . ASP A 1 166 ? 4.648 7.816 -11.700 1.00 76.00 166 ASP A C 1
ATOM 1372 O O . ASP A 1 166 ? 3.484 8.134 -11.446 1.00 76.00 166 ASP A O 1
ATOM 1376 N N . SER A 1 167 ? 5.627 8.709 -11.676 1.00 70.31 167 SER A N 1
ATOM 1377 C CA . SER A 1 167 ? 5.505 10.138 -11.403 1.00 70.31 167 SER A CA 1
ATOM 1378 C C . SER A 1 167 ? 4.774 10.954 -12.480 1.00 70.31 167 SER A C 1
ATOM 1380 O O . SER A 1 167 ? 4.442 12.112 -12.216 1.00 70.31 167 SER A O 1
ATOM 1382 N N . GLY A 1 168 ? 4.485 10.375 -13.650 1.00 64.62 168 GLY A N 1
ATOM 1383 C CA . GLY A 1 168 ? 3.747 11.014 -14.746 1.00 64.62 168 GLY A CA 1
ATOM 1384 C C . GLY A 1 168 ? 3.776 10.204 -16.029 1.00 64.62 168 GLY A C 1
ATOM 1385 O O . GLY A 1 168 ? 4.880 9.756 -16.401 1.00 64.62 168 GLY A O 1
#

Mean predicted aligned error: 15.83 Å